Protein AF-A0A0W1FAF8-F1 (afdb_monomer_lite)

Foldseek 3Di:
DPVVVVVVVVVVCCPDCNVVVCCVVVVVVVVCVVVVVVVCDVVVDPPPPVPPDDCCVVQNPQADNVNHGLCQDLCHVNVPPSPPPDDDD

Radius of gyration: 29.33 Å; chains: 1; bounding box: 33×36×77 Å

Structure (mmCIF, N/CA/C/O backbone):
data_AF-A0A0W1FAF8-F1
#
_entry.id   AF-A0A0W1FAF8-F1
#
loop_
_atom_site.group_PDB
_atom_site.id
_atom_site.type_symbol
_atom_site.label_atom_id
_atom_site.label_alt_id
_atom_site.label_comp_id
_atom_site.label_asym_id
_atom_site.label_entity_id
_atom_site.label_seq_id
_atom_site.pdbx_PDB_ins_code
_atom_site.Cartn_x
_atom_site.Cartn_y
_atom_site.Cartn_z
_atom_site.occupancy
_atom_site.B_iso_or_equiv
_atom_site.auth_seq_id
_atom_site.auth_comp_id
_atom_site.auth_asym_id
_atom_site.auth_atom_id
_atom_site.pdbx_PDB_model_num
ATOM 1 N N . MET A 1 1 ? -15.327 26.602 33.115 1.00 45.84 1 MET A N 1
ATOM 2 C CA . MET A 1 1 ? -15.626 25.260 33.663 1.00 45.84 1 MET A CA 1
ATOM 3 C C . MET A 1 1 ? -16.659 24.600 32.756 1.00 45.84 1 MET A C 1
ATOM 5 O O . MET A 1 1 ? -17.833 24.884 32.894 1.00 45.84 1 MET A O 1
ATOM 9 N N . ALA A 1 2 ? -16.220 23.833 31.759 1.00 52.50 2 ALA A N 1
ATOM 10 C CA . ALA A 1 2 ? -17.100 23.106 30.823 1.00 52.50 2 ALA A CA 1
ATOM 11 C C . ALA A 1 2 ? -16.453 21.787 30.358 1.00 52.50 2 ALA A C 1
ATOM 13 O O . ALA A 1 2 ? -17.144 20.822 30.067 1.00 52.50 2 ALA A O 1
ATOM 14 N N . LEU A 1 3 ? -15.115 21.718 30.387 1.00 52.81 3 LEU A N 1
ATOM 15 C CA . LEU A 1 3 ? -14.357 20.478 30.199 1.00 52.81 3 LEU A CA 1
ATOM 16 C C . LEU A 1 3 ? -14.520 19.485 31.363 1.00 52.81 3 LEU A C 1
ATOM 18 O O . LEU A 1 3 ? -14.592 18.288 31.128 1.00 52.81 3 LEU A O 1
ATOM 22 N N . SER A 1 4 ? -14.633 19.964 32.608 1.00 50.94 4 SER A N 1
ATOM 23 C CA . SER A 1 4 ? -14.688 19.091 33.797 1.00 50.94 4 SER A CA 1
ATOM 24 C C . SER A 1 4 ? -15.954 18.220 33.868 1.00 50.94 4 SER A C 1
ATOM 26 O O . SER A 1 4 ? -15.914 17.125 34.410 1.00 50.94 4 SER A O 1
ATOM 28 N N . SER A 1 5 ? -17.071 18.656 33.276 1.00 54.75 5 SER A N 1
ATOM 29 C CA . SER A 1 5 ? -18.319 17.879 33.242 1.00 54.75 5 SER A CA 1
ATOM 30 C C . SER A 1 5 ? -18.379 16.848 32.109 1.00 54.75 5 SER A C 1
ATOM 32 O O . SER A 1 5 ? -19.191 15.932 32.180 1.00 54.75 5 SER A O 1
ATOM 34 N N . GLN A 1 6 ? -17.530 16.962 31.080 1.00 55.78 6 GLN A N 1
ATOM 35 C CA . GLN A 1 6 ? -17.452 15.979 29.988 1.00 55.78 6 GLN A CA 1
ATOM 36 C C . GLN A 1 6 ? -16.544 14.789 30.326 1.00 55.78 6 GLN A C 1
ATOM 38 O O . GLN A 1 6 ? -16.787 13.684 29.854 1.00 55.78 6 GLN A O 1
ATOM 43 N N . VAL A 1 7 ? -15.531 14.994 31.172 1.00 59.88 7 VAL A N 1
ATOM 44 C CA . VAL A 1 7 ? -14.588 13.950 31.608 1.00 59.88 7 VAL A CA 1
ATOM 45 C C . VAL A 1 7 ? -15.259 12.766 32.331 1.00 59.88 7 VAL A C 1
ATOM 47 O O . VAL A 1 7 ? -14.958 11.639 31.945 1.00 59.88 7 VAL A O 1
ATOM 50 N N . PRO A 1 8 ? -16.175 12.945 33.309 1.00 58.88 8 PRO A N 1
ATOM 51 C CA . PRO A 1 8 ? -16.828 11.807 33.964 1.00 58.88 8 PRO A CA 1
ATOM 52 C C . PRO A 1 8 ? -17.743 11.032 33.006 1.00 58.88 8 PRO A C 1
ATOM 54 O O . PRO A 1 8 ? -17.784 9.811 33.056 1.00 58.88 8 PRO A O 1
ATOM 57 N N . LEU A 1 9 ? -18.394 11.720 32.061 1.00 61.00 9 LEU A N 1
ATOM 58 C CA . LEU A 1 9 ? -19.253 11.081 31.062 1.00 61.00 9 LEU A CA 1
ATOM 59 C C . LEU A 1 9 ? -18.443 10.246 30.060 1.00 61.00 9 LEU A C 1
ATOM 61 O O . LEU A 1 9 ? -18.869 9.166 29.671 1.00 61.00 9 LEU A O 1
ATOM 65 N N . ILE A 1 10 ? -17.260 10.718 29.662 1.00 63.91 10 ILE A N 1
ATOM 66 C CA . ILE A 1 10 ? -16.342 9.959 28.803 1.00 63.91 10 ILE A CA 1
ATOM 67 C C . ILE A 1 10 ? -15.773 8.750 29.555 1.00 63.91 10 ILE A C 1
ATOM 69 O O . ILE A 1 10 ? -15.694 7.673 28.973 1.00 63.91 10 ILE A O 1
ATOM 73 N N . ALA A 1 11 ? -15.407 8.909 30.829 1.00 66.69 11 ALA A N 1
ATOM 74 C CA . ALA A 1 11 ? -14.893 7.820 31.657 1.00 66.69 11 ALA A CA 1
ATOM 75 C C . ALA A 1 11 ? -15.927 6.690 31.824 1.00 66.69 11 ALA A C 1
ATOM 77 O O . ALA A 1 11 ? -15.614 5.545 31.510 1.00 66.69 11 ALA A O 1
ATOM 78 N N . ASP A 1 12 ? -17.177 7.023 32.164 1.00 65.81 12 ASP A N 1
ATOM 79 C CA . ASP A 1 12 ? -18.269 6.045 32.287 1.00 65.81 12 ASP A CA 1
ATOM 80 C C . ASP A 1 12 ? -18.596 5.355 30.946 1.00 65.81 12 ASP A C 1
ATOM 82 O O . ASP A 1 12 ? -18.916 4.165 30.902 1.00 65.81 12 ASP A O 1
ATOM 86 N N . PHE A 1 13 ? -18.484 6.078 29.822 1.00 62.91 13 PHE A N 1
ATOM 87 C CA . PHE A 1 13 ? -18.644 5.501 28.481 1.00 62.91 13 PHE A CA 1
ATOM 88 C C . PHE A 1 13 ? -17.517 4.525 28.123 1.00 62.91 13 PHE A C 1
ATOM 90 O O . PHE A 1 13 ? -17.773 3.505 27.479 1.00 62.91 13 PHE A O 1
ATOM 97 N N . TYR A 1 14 ? -16.279 4.827 28.517 1.00 61.91 14 TYR A N 1
ATOM 98 C CA . TYR A 1 14 ? -15.136 3.937 28.317 1.00 61.91 14 TYR A CA 1
ATOM 99 C C . TYR A 1 14 ? -15.207 2.689 29.210 1.00 61.91 14 TYR A C 1
ATOM 101 O O . TYR A 1 14 ? -14.758 1.629 28.772 1.00 61.91 14 TYR A O 1
ATOM 109 N N . ASP A 1 15 ? -15.815 2.786 30.396 1.00 69.88 15 ASP A N 1
ATOM 110 C CA . ASP A 1 15 ? -15.787 1.732 31.416 1.00 69.88 15 ASP A CA 1
ATOM 111 C C . ASP A 1 15 ? -16.695 0.518 31.144 1.00 69.88 15 ASP A C 1
ATOM 113 O O . ASP A 1 15 ? -16.372 -0.573 31.611 1.00 69.88 15 ASP A O 1
ATOM 117 N N . LEU A 1 16 ? -17.812 0.633 30.402 1.00 63.88 16 LEU A N 1
ATOM 118 C CA . LEU A 1 16 ? -18.847 -0.420 30.509 1.00 63.88 16 LEU A CA 1
ATOM 119 C C . LEU A 1 16 ? -19.042 -1.382 29.322 1.00 63.88 16 LEU A C 1
ATOM 121 O O . LEU A 1 16 ? -19.449 -2.516 29.539 1.00 63.88 16 LEU A O 1
ATOM 125 N N . ALA A 1 17 ? -18.774 -1.008 28.075 1.00 66.44 17 ALA A N 1
ATOM 126 C CA . ALA A 1 17 ? -18.950 -1.922 26.921 1.00 66.44 17 ALA A CA 1
ATOM 127 C C . ALA A 1 17 ? -18.486 -1.292 25.608 1.00 66.44 17 ALA A C 1
ATOM 129 O O . ALA A 1 17 ? -18.104 -1.990 24.667 1.00 66.44 17 ALA A O 1
ATOM 130 N N . LEU A 1 18 ? -18.527 0.042 25.544 1.00 73.12 18 LEU A N 1
ATOM 131 C CA . LEU A 1 18 ? -18.202 0.804 24.348 1.00 73.12 18 LEU A CA 1
ATOM 132 C C . LEU A 1 18 ? -16.753 0.583 23.914 1.00 73.12 1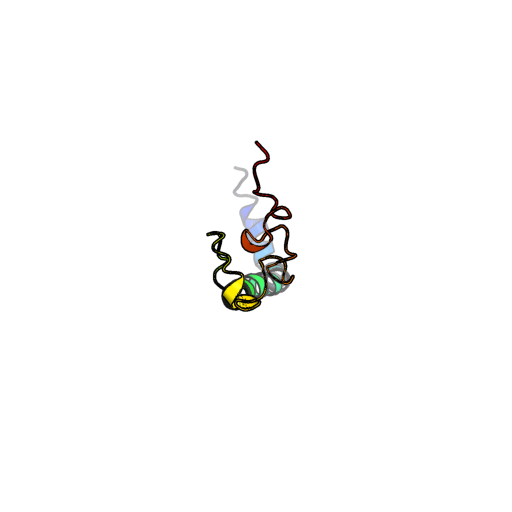8 LEU A C 1
ATOM 134 O O . LEU A 1 18 ? -16.503 0.418 22.726 1.00 73.12 18 LEU A O 1
ATOM 138 N N . ALA A 1 19 ? -15.810 0.523 24.859 1.00 71.12 19 ALA A N 1
ATOM 139 C CA . ALA A 1 19 ? -14.410 0.235 24.554 1.00 71.12 19 ALA A CA 1
ATOM 140 C C . ALA A 1 19 ? -14.249 -1.137 23.872 1.00 71.12 19 ALA A C 1
ATOM 142 O O . ALA A 1 19 ? -13.526 -1.263 22.884 1.00 71.12 19 ALA A O 1
ATOM 143 N N . GLY A 1 20 ? -14.993 -2.148 24.335 1.00 76.88 20 GLY A N 1
ATOM 144 C CA . GLY A 1 20 ? -15.047 -3.464 23.699 1.00 76.88 20 GLY A CA 1
ATOM 145 C C . GLY A 1 20 ? -15.684 -3.420 22.307 1.00 76.88 20 GLY A C 1
ATOM 146 O O . GLY A 1 20 ? -15.125 -3.975 21.364 1.00 76.88 20 GLY A O 1
ATOM 147 N N . TYR A 1 21 ? -16.806 -2.711 22.153 1.00 80.31 21 TYR A N 1
ATOM 148 C CA . TYR A 1 21 ? -17.492 -2.537 20.867 1.00 80.31 21 TYR A CA 1
ATOM 149 C C . TYR A 1 21 ? -16.610 -1.833 19.827 1.00 80.31 21 TYR A C 1
ATOM 151 O O . TYR A 1 21 ? -16.489 -2.296 18.694 1.00 80.31 21 TYR A O 1
ATOM 159 N N . LEU A 1 22 ? -15.949 -0.746 20.224 1.00 84.25 22 LEU A N 1
ATOM 160 C CA . LEU A 1 22 ? -15.019 -0.010 19.374 1.00 84.25 22 LEU A CA 1
ATOM 161 C C . LEU A 1 22 ? -13.843 -0.894 18.966 1.00 84.25 22 LEU A C 1
ATOM 163 O O . LEU A 1 22 ? -13.471 -0.895 17.798 1.00 84.25 22 LEU A O 1
ATOM 167 N N . ASN A 1 23 ? -13.300 -1.698 19.880 1.00 83.38 23 ASN A N 1
ATOM 168 C CA . ASN A 1 23 ? -12.234 -2.623 19.524 1.00 83.38 23 ASN A CA 1
ATOM 169 C C . ASN A 1 23 ? -12.727 -3.663 18.505 1.00 83.38 23 ASN A C 1
ATOM 171 O O . ASN A 1 23 ? -12.113 -3.827 17.466 1.00 83.38 23 ASN A O 1
ATOM 175 N N . VAL A 1 24 ? -13.884 -4.296 18.709 1.00 87.12 24 VAL A N 1
ATOM 176 C CA . VAL A 1 24 ? -14.423 -5.286 17.753 1.00 87.12 24 VAL A CA 1
ATOM 177 C C . VAL A 1 24 ? -14.739 -4.672 16.384 1.00 87.12 24 VAL A C 1
ATOM 179 O O . VAL A 1 24 ? -14.573 -5.343 15.369 1.00 87.12 24 VAL A O 1
ATOM 182 N N . PHE A 1 25 ? -15.166 -3.409 16.330 1.00 88.94 25 PHE A N 1
ATOM 183 C CA . PHE A 1 25 ? -15.500 -2.741 15.072 1.00 88.94 25 PHE A CA 1
ATOM 184 C C . PHE A 1 25 ? -14.265 -2.224 14.325 1.00 88.94 25 PHE A C 1
ATOM 186 O O . PHE A 1 25 ? -14.158 -2.388 13.111 1.00 88.94 25 PHE A O 1
ATOM 193 N N . PHE A 1 26 ? -13.323 -1.603 15.037 1.00 87.12 26 PHE A N 1
ATOM 194 C CA . PHE A 1 26 ? -12.161 -0.952 14.433 1.00 87.12 26 PHE A CA 1
ATOM 195 C C . PHE A 1 26 ? -10.944 -1.868 14.319 1.00 87.12 26 PHE A C 1
ATOM 197 O O . PHE A 1 26 ? -10.133 -1.671 13.415 1.00 87.12 26 PHE A O 1
ATOM 204 N N . PHE A 1 27 ? -10.810 -2.891 15.164 1.00 88.25 27 PHE A N 1
ATOM 205 C CA . PHE A 1 27 ? -9.671 -3.810 15.121 1.00 88.25 27 PHE A CA 1
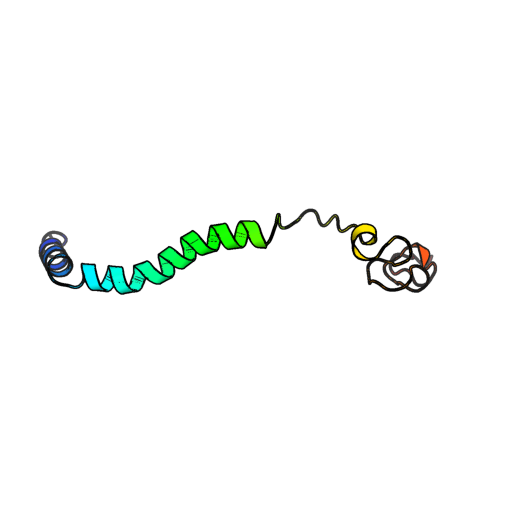ATOM 206 C C . PHE A 1 27 ? -9.600 -4.623 13.820 1.00 88.25 27 PHE A C 1
ATOM 208 O O . PHE A 1 27 ? -8.534 -4.632 13.213 1.00 88.25 27 PHE A O 1
ATOM 215 N N . PRO A 1 28 ? -10.678 -5.249 13.305 1.00 90.44 28 PRO A N 1
ATOM 216 C CA . PRO A 1 28 ? -10.597 -6.007 12.055 1.00 90.44 28 PRO A CA 1
ATOM 217 C C . PRO A 1 28 ? -10.150 -5.178 10.836 1.00 90.44 28 PRO A C 1
ATOM 219 O O . PRO A 1 28 ? -9.208 -5.602 10.163 1.00 90.44 28 PRO A O 1
ATOM 222 N N . PRO A 1 29 ? -10.738 -4.000 10.530 1.00 90.94 29 PRO A N 1
ATOM 223 C CA . PRO A 1 29 ? -10.295 -3.210 9.385 1.00 90.94 29 PRO A CA 1
ATOM 224 C C . PRO A 1 29 ? -8.891 -2.629 9.586 1.00 90.94 29 PRO A C 1
ATOM 226 O O . PRO A 1 29 ? -8.122 -2.586 8.631 1.00 90.94 29 PRO A O 1
ATOM 229 N N . THR A 1 30 ? -8.514 -2.228 10.807 1.00 88.81 30 THR A N 1
ATOM 230 C CA . THR A 1 30 ? -7.158 -1.711 11.072 1.00 88.81 30 THR A CA 1
ATOM 231 C C . THR A 1 30 ? -6.100 -2.803 10.985 1.00 88.81 30 THR A C 1
ATOM 233 O O . THR A 1 30 ? -5.065 -2.588 10.358 1.00 88.81 30 THR A O 1
ATOM 236 N N . ALA A 1 31 ? -6.370 -3.994 11.520 1.00 89.94 31 ALA A N 1
ATOM 237 C CA . ALA A 1 31 ? -5.501 -5.155 11.377 1.00 89.94 31 ALA A CA 1
ATOM 238 C C . ALA A 1 31 ? -5.323 -5.529 9.901 1.00 89.94 31 ALA A C 1
ATOM 240 O O . ALA A 1 31 ? -4.194 -5.722 9.457 1.00 89.94 31 ALA A O 1
ATOM 241 N N . LEU A 1 32 ? -6.406 -5.553 9.115 1.00 91.31 32 LEU A N 1
ATOM 242 C CA . LEU A 1 32 ? -6.330 -5.779 7.669 1.00 91.31 32 LEU A CA 1
ATOM 243 C C . LEU A 1 32 ? -5.553 -4.683 6.943 1.00 91.31 32 LEU A C 1
ATOM 245 O O . LEU A 1 32 ? -4.834 -4.988 6.001 1.00 91.31 32 LEU A O 1
ATOM 249 N N . MET A 1 33 ? -5.662 -3.425 7.363 1.00 89.19 33 MET A N 1
ATOM 250 C CA . MET A 1 33 ? -4.925 -2.325 6.746 1.00 89.19 33 MET A CA 1
ATOM 251 C C . MET A 1 33 ? -3.427 -2.424 7.046 1.00 89.19 33 MET A C 1
ATOM 253 O O . MET A 1 33 ? -2.619 -2.320 6.132 1.00 89.19 33 MET A O 1
ATOM 257 N N . VAL A 1 34 ? -3.050 -2.701 8.296 1.00 88.12 34 VAL A N 1
ATOM 258 C CA . VAL A 1 34 ? -1.647 -2.865 8.712 1.00 88.12 34 VAL A CA 1
ATOM 259 C C . VAL A 1 34 ? -1.016 -4.095 8.059 1.00 88.12 34 VAL A C 1
ATOM 261 O O . VAL A 1 34 ? 0.061 -3.997 7.473 1.00 88.12 34 VAL A O 1
ATOM 264 N N . LEU A 1 35 ? -1.691 -5.245 8.116 1.00 85.56 35 LEU A N 1
ATOM 265 C CA . LEU A 1 35 ? -1.186 -6.494 7.540 1.00 85.56 35 LEU A CA 1
ATOM 266 C C . LEU A 1 35 ? -1.236 -6.466 6.004 1.00 85.56 35 LEU A C 1
ATOM 268 O O . LEU A 1 35 ? -0.328 -6.943 5.326 1.00 85.56 35 LEU A O 1
ATOM 272 N N . GLY A 1 36 ? -2.292 -5.869 5.453 1.00 84.25 36 GLY A N 1
ATOM 273 C CA . GLY A 1 36 ? -2.516 -5.726 4.022 1.00 84.25 36 GLY A CA 1
ATOM 274 C C . GLY A 1 36 ? -1.564 -4.736 3.364 1.00 84.25 36 GLY A C 1
ATOM 275 O O . GLY A 1 36 ? -1.172 -4.980 2.232 1.00 84.25 36 GLY A O 1
ATOM 276 N N . LEU A 1 37 ? -1.136 -3.671 4.051 1.00 79.94 37 LEU A N 1
ATOM 277 C CA . LEU A 1 37 ? -0.139 -2.728 3.528 1.00 79.94 37 LEU A CA 1
ATOM 278 C C . LEU A 1 37 ? 1.199 -3.417 3.248 1.00 79.94 37 LEU A C 1
ATOM 280 O O . LEU A 1 37 ? 1.739 -3.252 2.158 1.00 79.94 37 LEU A O 1
ATOM 284 N N . GLY A 1 38 ? 1.705 -4.221 4.188 1.00 78.00 38 GLY A N 1
ATOM 285 C CA . GLY A 1 38 ? 2.952 -4.969 3.990 1.00 78.00 38 GLY A CA 1
ATOM 286 C C . GLY A 1 38 ? 2.828 -6.009 2.875 1.00 78.00 38 GLY A C 1
ATOM 287 O O . GLY A 1 38 ? 3.658 -6.061 1.971 1.00 78.00 38 GLY A O 1
ATOM 288 N N . PHE A 1 39 ? 1.732 -6.773 2.877 1.00 78.06 39 PHE A N 1
ATOM 289 C CA . PHE A 1 39 ? 1.459 -7.753 1.826 1.00 78.06 39 PHE A CA 1
ATOM 290 C C . PHE A 1 39 ? 1.288 -7.105 0.441 1.00 78.06 39 PHE A C 1
ATOM 292 O O . PHE A 1 39 ? 1.789 -7.621 -0.554 1.00 78.06 39 PHE A O 1
ATOM 299 N N . ALA A 1 40 ? 0.603 -5.964 0.354 1.00 76.00 40 ALA A N 1
ATOM 300 C CA . ALA A 1 40 ? 0.421 -5.234 -0.894 1.00 76.00 40 ALA A CA 1
ATOM 301 C C . ALA A 1 40 ? 1.746 -4.659 -1.406 1.00 76.00 40 ALA A C 1
ATOM 303 O O . ALA A 1 40 ? 2.018 -4.768 -2.597 1.00 76.00 40 ALA A O 1
ATOM 304 N N . GLN A 1 41 ? 2.590 -4.107 -0.530 1.00 72.25 41 GLN A N 1
ATOM 305 C CA . GLN A 1 41 ? 3.916 -3.609 -0.909 1.00 72.25 41 GLN A CA 1
ATOM 306 C C . GLN A 1 41 ? 4.792 -4.711 -1.516 1.00 72.25 41 GLN A C 1
ATOM 308 O O . GLN A 1 41 ? 5.415 -4.496 -2.552 1.00 72.25 41 GLN A O 1
ATOM 313 N N . GLU A 1 42 ? 4.796 -5.905 -0.924 1.00 74.69 42 GLU A N 1
ATOM 314 C CA . GLU A 1 42 ? 5.599 -7.028 -1.421 1.00 74.69 42 GLU A CA 1
ATOM 315 C C . GLU A 1 42 ? 5.037 -7.623 -2.724 1.00 74.69 42 GLU A C 1
ATOM 317 O O . GLU A 1 42 ? 5.788 -8.070 -3.589 1.00 74.69 42 GLU A O 1
ATOM 322 N N . ARG A 1 43 ? 3.710 -7.601 -2.905 1.00 73.75 43 ARG A N 1
ATOM 323 C CA . ARG A 1 43 ? 3.046 -8.181 -4.086 1.00 73.75 43 ARG A CA 1
ATOM 324 C C . ARG A 1 43 ? 2.978 -7.245 -5.286 1.00 73.75 43 ARG A C 1
ATOM 326 O O . ARG A 1 43 ? 2.947 -7.738 -6.409 1.00 73.75 43 ARG A O 1
ATOM 333 N N . ILE A 1 44 ? 2.930 -5.933 -5.068 1.00 73.12 44 ILE A N 1
ATOM 334 C CA . ILE A 1 44 ? 2.906 -4.928 -6.142 1.00 73.12 44 ILE A CA 1
ATOM 335 C C . ILE A 1 44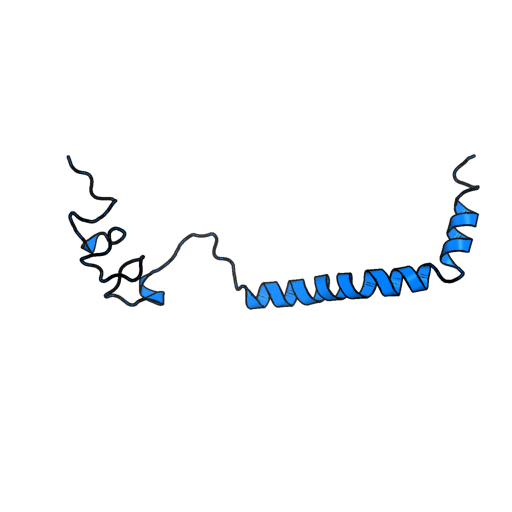 ? 4.313 -4.734 -6.736 1.00 73.12 44 ILE A C 1
ATOM 337 O O . ILE A 1 44 ? 4.436 -4.282 -7.872 1.00 73.12 44 ILE A O 1
ATOM 341 N N . GLY A 1 45 ? 5.363 -5.155 -6.018 1.00 69.31 45 GLY A N 1
ATOM 342 C CA . GLY A 1 45 ? 6.748 -4.892 -6.399 1.00 69.31 45 GLY A CA 1
ATOM 343 C C . GLY A 1 45 ? 7.078 -3.397 -6.303 1.00 69.31 45 GLY A C 1
ATOM 344 O O . GLY A 1 45 ? 6.204 -2.580 -5.991 1.00 69.31 45 GLY A O 1
ATOM 345 N N . PRO A 1 46 ? 8.339 -3.000 -6.548 1.00 66.62 46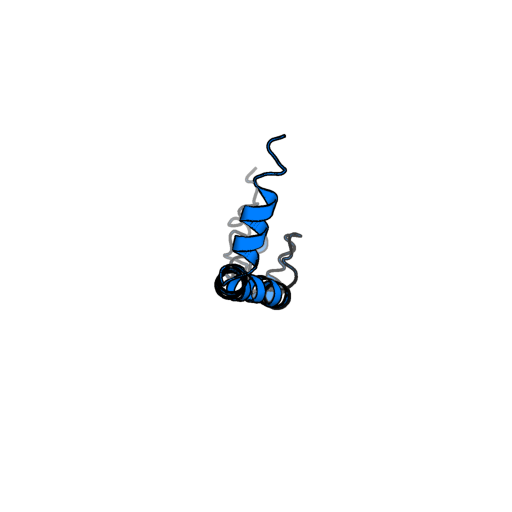 PRO A N 1
ATOM 346 C CA . PRO A 1 46 ? 8.653 -1.596 -6.731 1.00 66.62 46 PRO A CA 1
ATOM 347 C C . PRO A 1 46 ? 7.820 -1.094 -7.909 1.00 66.62 46 PRO A C 1
ATOM 349 O O . PRO A 1 46 ? 8.009 -1.532 -9.042 1.00 66.62 46 PRO A O 1
ATOM 352 N N . PHE A 1 47 ? 6.864 -0.208 -7.632 1.00 66.88 47 PHE A N 1
ATOM 353 C CA . PHE A 1 47 ? 6.169 0.495 -8.695 1.00 66.88 47 PHE A CA 1
ATOM 354 C C . PHE A 1 47 ? 7.204 1.392 -9.363 1.00 66.88 47 PHE A C 1
ATOM 356 O O . PHE A 1 47 ? 7.610 2.411 -8.796 1.00 66.88 47 PHE A O 1
ATOM 363 N N . ASP A 1 48 ? 7.690 0.956 -10.520 1.00 66.38 48 ASP A N 1
ATOM 364 C CA . ASP A 1 48 ? 8.719 1.678 -11.236 1.00 66.38 48 ASP A CA 1
ATOM 365 C C . ASP A 1 48 ? 8.114 2.917 -11.902 1.00 66.38 48 ASP A C 1
ATOM 367 O O . ASP A 1 48 ? 7.569 2.886 -13.005 1.00 66.38 48 ASP A O 1
ATOM 371 N N . TRP A 1 49 ? 8.183 4.031 -11.176 1.00 62.44 49 TRP A N 1
ATOM 372 C CA . TRP A 1 49 ? 7.823 5.352 -11.679 1.00 62.44 49 TRP A CA 1
ATOM 373 C C . TRP A 1 49 ? 8.838 5.893 -12.694 1.00 62.44 49 TRP A C 1
ATOM 375 O O . TRP A 1 49 ? 8.591 6.958 -13.259 1.00 62.44 49 TRP A O 1
ATOM 385 N N . SER A 1 50 ? 9.970 5.211 -12.923 1.00 64.50 50 SER A N 1
ATOM 386 C CA . SER A 1 50 ? 11.000 5.674 -13.858 1.00 64.50 50 SER A CA 1
ATOM 387 C C . SER A 1 50 ? 10.536 5.633 -15.315 1.00 64.50 50 SER A C 1
ATOM 389 O O . SER A 1 50 ? 11.110 6.319 -16.157 1.00 64.50 50 SER A O 1
ATOM 391 N N . GLY A 1 51 ? 9.462 4.891 -15.613 1.00 62.81 51 GLY A N 1
ATOM 392 C CA . GLY A 1 51 ? 8.967 4.735 -16.977 1.00 62.81 51 GLY A CA 1
ATOM 393 C C . GLY A 1 51 ? 9.955 4.009 -17.891 1.00 62.81 51 GLY A C 1
ATOM 394 O O . GLY A 1 51 ? 9.726 3.993 -19.102 1.00 62.81 51 GLY A O 1
ATOM 395 N N . ASP A 1 52 ? 11.015 3.411 -17.333 1.00 66.19 52 ASP A N 1
ATOM 396 C CA . ASP A 1 52 ? 12.001 2.604 -18.048 1.00 66.19 52 ASP A CA 1
ATOM 397 C C . ASP A 1 52 ? 11.396 1.227 -18.341 1.00 66.19 52 ASP A C 1
ATOM 399 O O . ASP A 1 52 ? 11.718 0.190 -17.768 1.00 66.19 52 ASP A O 1
ATOM 403 N N . TYR A 1 53 ? 10.379 1.248 -19.196 1.00 69.75 53 TYR A N 1
ATOM 404 C CA . TYR A 1 53 ? 9.759 0.052 -19.718 1.00 69.75 53 TYR A CA 1
ATOM 405 C C . TYR A 1 53 ? 10.642 -0.468 -20.844 1.00 69.75 53 TYR A C 1
ATOM 407 O O . TYR A 1 53 ? 10.624 0.105 -21.935 1.00 69.75 53 TYR A O 1
ATOM 415 N N . ASP A 1 54 ? 11.381 -1.553 -20.600 1.00 74.50 54 ASP A N 1
ATOM 416 C CA . ASP A 1 54 ? 12.033 -2.296 -21.675 1.00 74.50 54 ASP A CA 1
ATOM 417 C C . ASP A 1 54 ? 11.037 -3.305 -22.285 1.00 74.50 54 ASP A C 1
ATOM 419 O O . ASP A 1 54 ? 10.771 -4.372 -21.715 1.00 74.50 54 ASP A O 1
ATOM 423 N N . PRO A 1 55 ? 10.451 -3.012 -23.459 1.00 71.12 55 PRO A N 1
ATOM 424 C CA . PRO A 1 55 ? 9.545 -3.941 -24.120 1.00 71.12 55 PRO A CA 1
ATOM 425 C C . PRO A 1 55 ? 10.219 -5.253 -24.535 1.00 71.12 55 PRO A C 1
ATOM 427 O O . PRO A 1 55 ? 9.517 -6.255 -24.719 1.00 71.12 55 PRO A O 1
ATOM 430 N N . HIS A 1 56 ? 11.550 -5.283 -24.659 1.00 72.50 56 HIS A N 1
ATOM 431 C CA . HIS A 1 56 ? 12.291 -6.483 -25.032 1.00 72.50 56 HIS A CA 1
ATOM 432 C C . HIS A 1 56 ? 12.323 -7.526 -23.914 1.00 72.50 56 HIS A C 1
ATOM 434 O O . HIS A 1 56 ? 12.297 -8.718 -24.225 1.00 72.50 56 HIS A O 1
ATOM 440 N N . GLU A 1 57 ? 12.279 -7.120 -22.641 1.00 79.19 57 GLU A N 1
ATOM 441 C CA . GLU A 1 57 ? 12.168 -8.060 -21.516 1.00 79.19 57 GLU A CA 1
ATOM 442 C C . GLU A 1 57 ? 10.823 -8.796 -21.514 1.00 79.19 57 GLU A C 1
ATOM 444 O O . GLU A 1 57 ? 10.746 -9.977 -21.171 1.00 79.19 57 GLU A O 1
ATOM 449 N N . ARG A 1 58 ? 9.748 -8.117 -21.934 1.00 77.62 58 ARG A N 1
ATOM 450 C CA . ARG A 1 58 ? 8.391 -8.673 -21.887 1.00 77.62 58 ARG A CA 1
ATOM 451 C C . ARG A 1 58 ? 8.006 -9.465 -23.131 1.00 77.62 58 ARG A C 1
ATOM 453 O O . ARG A 1 58 ? 7.323 -10.484 -23.019 1.00 77.62 58 ARG A O 1
ATOM 460 N N . PHE A 1 59 ? 8.369 -8.979 -24.316 1.00 81.56 59 PHE A N 1
ATOM 461 C CA . PHE A 1 59 ? 7.880 -9.521 -25.589 1.00 81.56 59 PHE A CA 1
ATOM 462 C C . PHE A 1 59 ? 8.974 -10.133 -26.468 1.00 81.56 59 PHE A C 1
ATOM 464 O O . PHE A 1 59 ? 8.646 -10.776 -27.470 1.00 81.56 59 PHE A O 1
ATOM 471 N N . GLY A 1 60 ? 10.242 -9.981 -26.082 1.00 83.88 60 GLY A N 1
ATOM 472 C CA . GLY A 1 60 ? 11.398 -10.420 -26.850 1.00 83.88 60 GLY A CA 1
ATOM 473 C C . GLY A 1 60 ? 11.867 -9.389 -27.888 1.00 83.88 60 GLY A C 1
ATOM 474 O O . GLY A 1 60 ? 11.221 -8.366 -28.118 1.00 83.88 60 GLY A O 1
ATOM 475 N N . PRO A 1 61 ? 13.007 -9.650 -28.549 1.00 84.75 61 PRO A N 1
ATOM 476 C CA . PRO A 1 61 ? 13.654 -8.684 -29.440 1.00 84.75 61 PRO A CA 1
ATOM 477 C C . PRO A 1 61 ? 12.912 -8.444 -30.766 1.00 84.75 61 PRO A C 1
ATOM 479 O O . PRO A 1 61 ? 13.178 -7.444 -31.433 1.00 84.75 61 PRO A O 1
ATOM 482 N N . GLU A 1 62 ? 12.010 -9.350 -31.158 1.00 86.81 62 GLU A N 1
ATOM 483 C CA . GLU A 1 62 ? 11.283 -9.327 -32.441 1.00 86.81 62 GLU A CA 1
ATOM 484 C C . GLU A 1 62 ? 9.955 -8.551 -32.395 1.00 86.81 62 GLU A C 1
ATOM 486 O O . GLU A 1 62 ? 9.318 -8.323 -33.431 1.00 86.81 62 GLU A O 1
ATOM 491 N N . ARG A 1 63 ? 9.517 -8.161 -31.195 1.00 88.12 63 ARG A N 1
ATOM 492 C CA . ARG A 1 63 ? 8.268 -7.435 -30.967 1.00 88.12 63 ARG A CA 1
ATOM 493 C C . ARG A 1 63 ? 8.552 -6.038 -30.434 1.00 88.12 63 ARG A C 1
ATOM 495 O O . ARG A 1 63 ? 9.446 -5.845 -29.614 1.00 88.12 63 ARG A O 1
ATOM 502 N N . GLY A 1 64 ? 7.777 -5.081 -30.925 1.00 86.62 64 GLY A N 1
ATOM 503 C CA . GLY A 1 64 ? 7.821 -3.696 -30.494 1.00 86.62 64 GLY A CA 1
ATOM 504 C C . GLY A 1 64 ? 7.058 -3.463 -29.182 1.00 86.62 64 GLY A C 1
ATOM 505 O O . GLY A 1 64 ? 6.489 -4.398 -28.603 1.00 86.62 64 GLY A O 1
ATOM 506 N N . PRO A 1 65 ? 7.017 -2.209 -28.702 1.00 87.06 65 PRO A N 1
ATOM 507 C CA . PRO A 1 65 ? 6.416 -1.849 -27.418 1.00 87.06 65 PRO A CA 1
ATOM 508 C C . PRO A 1 65 ? 4.947 -2.245 -27.240 1.00 87.06 65 PRO A C 1
ATOM 510 O O . PRO A 1 65 ? 4.517 -2.522 -26.120 1.00 87.06 65 PRO A O 1
ATOM 513 N N . SER A 1 66 ? 4.178 -2.301 -28.327 1.00 85.62 66 SER A N 1
ATOM 514 C CA . SER A 1 66 ? 2.767 -2.706 -28.309 1.00 85.62 66 SER A CA 1
ATOM 515 C C . SER A 1 66 ? 2.562 -4.228 -28.284 1.00 85.62 66 SER A C 1
ATOM 517 O O . SER A 1 66 ? 1.429 -4.695 -28.169 1.00 85.62 66 SER A O 1
ATOM 519 N N . GLY A 1 67 ? 3.637 -5.013 -28.416 1.00 86.12 67 GLY A N 1
ATOM 520 C CA . GLY A 1 67 ? 3.593 -6.465 -28.602 1.00 86.12 67 GLY A CA 1
ATOM 521 C C . GLY A 1 67 ? 3.355 -6.903 -30.053 1.00 86.12 67 GLY A C 1
ATOM 522 O O . GLY A 1 67 ? 3.331 -8.104 -30.336 1.00 86.12 67 GLY A O 1
ATOM 523 N N . LEU A 1 68 ? 3.203 -5.959 -30.986 1.00 90.38 68 LEU A N 1
ATOM 524 C CA . LEU A 1 68 ? 3.185 -6.235 -32.421 1.00 90.38 68 LEU A CA 1
ATOM 525 C C . LEU A 1 68 ? 4.602 -6.542 -32.937 1.00 90.38 68 LEU A C 1
ATOM 527 O O . LEU A 1 68 ? 5.583 -6.139 -32.313 1.00 90.38 68 LEU A O 1
ATOM 531 N N . PRO A 1 69 ? 4.754 -7.238 -34.077 1.00 90.94 69 PRO A N 1
ATOM 532 C CA . PRO A 1 69 ? 6.057 -7.364 -34.728 1.00 90.94 69 PRO A CA 1
ATOM 533 C C . PRO A 1 69 ? 6.687 -5.987 -34.998 1.00 90.94 69 PRO A C 1
ATOM 535 O O . PRO A 1 69 ? 5.993 -5.089 -35.478 1.00 90.94 69 PRO A O 1
ATOM 538 N N . CYS A 1 70 ? 7.995 -5.828 -34.749 1.00 89.50 70 CYS A N 1
ATOM 539 C CA . CYS A 1 70 ? 8.705 -4.535 -34.829 1.00 89.50 70 CYS A CA 1
ATOM 540 C C . CYS A 1 70 ? 8.459 -3.751 -36.132 1.00 89.50 70 CYS A C 1
ATOM 542 O O . CYS A 1 70 ? 8.447 -2.526 -36.134 1.00 89.50 70 CYS A O 1
ATOM 544 N N . TYR A 1 71 ? 8.267 -4.445 -37.257 1.00 89.56 71 TYR A N 1
ATOM 545 C CA . TYR A 1 71 ? 8.095 -3.826 -38.574 1.00 89.56 71 TYR A CA 1
ATOM 546 C C . TYR A 1 71 ? 6.677 -3.278 -38.831 1.00 89.56 71 TYR A C 1
ATOM 548 O O . TYR A 1 71 ? 6.488 -2.533 -39.790 1.00 89.56 71 TYR A O 1
ATOM 556 N N . VAL A 1 72 ? 5.686 -3.618 -37.995 1.00 91.81 72 VAL A N 1
ATOM 557 C CA . VAL A 1 72 ? 4.305 -3.090 -38.066 1.00 91.81 72 VAL A CA 1
ATOM 558 C C . VAL A 1 72 ? 3.860 -2.381 -36.788 1.00 91.81 72 VAL A C 1
ATOM 560 O O . VAL A 1 72 ? 2.691 -2.022 -36.673 1.00 91.81 72 VAL A O 1
ATOM 563 N N . ASP A 1 73 ? 4.751 -2.192 -35.819 1.00 91.19 73 ASP A N 1
ATOM 564 C CA . ASP A 1 73 ? 4.422 -1.507 -34.573 1.00 91.19 73 ASP A CA 1
ATOM 565 C C . ASP A 1 73 ? 4.621 0.014 -34.720 1.00 91.19 73 ASP A C 1
ATOM 567 O O . ASP A 1 73 ? 5.762 0.458 -34.844 1.00 91.19 73 ASP A O 1
ATOM 571 N N . PRO A 1 74 ? 3.563 0.846 -34.644 1.00 90.44 74 PRO A N 1
ATOM 572 C CA . PRO A 1 74 ? 3.695 2.302 -34.726 1.00 90.44 74 PRO A CA 1
ATOM 573 C C . PRO A 1 74 ? 4.534 2.921 -33.599 1.00 90.44 74 PRO A C 1
ATOM 575 O O . PRO A 1 74 ? 4.972 4.066 -33.716 1.00 90.44 74 PRO A O 1
ATOM 578 N N . LEU A 1 75 ? 4.742 2.202 -32.494 1.00 89.62 75 LEU A N 1
ATOM 579 C CA . LEU A 1 75 ? 5.572 2.635 -31.372 1.00 89.62 75 LEU A CA 1
ATOM 580 C C . LEU A 1 75 ? 7.045 2.242 -31.545 1.00 89.62 75 LEU A C 1
ATOM 582 O O . LEU A 1 75 ? 7.894 2.778 -30.835 1.00 89.62 75 LEU A O 1
ATOM 586 N N . ASP A 1 76 ? 7.368 1.360 -32.494 1.00 89.00 76 ASP A N 1
ATOM 587 C CA . ASP A 1 76 ? 8.735 0.910 -32.753 1.00 89.00 76 ASP A CA 1
ATOM 588 C C . ASP A 1 76 ? 9.378 1.728 -33.892 1.00 89.00 76 ASP A C 1
ATOM 590 O O . ASP A 1 76 ? 8.844 1.748 -35.006 1.00 89.00 76 ASP A O 1
ATOM 594 N N . PRO A 1 77 ? 10.540 2.376 -33.676 1.00 87.56 77 PRO A N 1
ATOM 595 C CA . PRO A 1 77 ? 11.289 3.065 -34.731 1.00 87.56 77 PRO A CA 1
ATOM 596 C C . PRO A 1 77 ? 11.658 2.177 -35.930 1.00 87.56 77 PRO A C 1
ATOM 598 O O . PRO A 1 77 ? 11.834 2.674 -37.044 1.00 87.56 77 PRO A O 1
ATOM 601 N N . ARG A 1 78 ? 11.760 0.857 -35.732 1.00 87.88 78 ARG A N 1
ATOM 602 C CA . ARG A 1 78 ? 12.059 -0.136 -36.778 1.00 87.88 78 ARG A CA 1
ATOM 603 C C . ARG A 1 78 ? 10.903 -0.322 -37.766 1.00 87.88 78 ARG A C 1
ATOM 605 O O . ARG A 1 78 ? 11.127 -0.8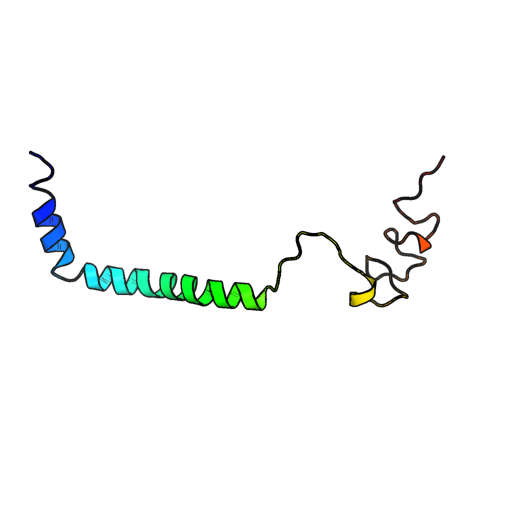66 -38.845 1.00 87.88 78 ARG A O 1
ATOM 612 N N . SER A 1 79 ? 9.700 0.160 -37.443 1.00 89.19 79 SER A N 1
ATOM 613 C CA . SER A 1 79 ? 8.542 0.167 -38.350 1.00 89.19 79 SER A CA 1
ATOM 614 C C . SER A 1 79 ? 8.628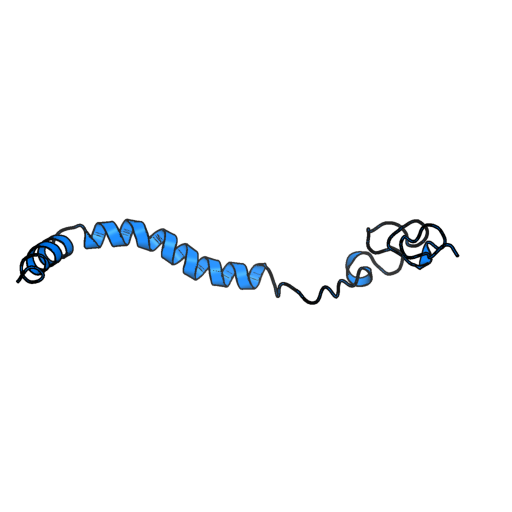 1.235 -39.451 1.00 89.19 79 SER A C 1
ATOM 616 O O . SER A 1 79 ? 7.792 1.280 -40.357 1.00 89.19 79 SER A O 1
ATOM 618 N N . GLY A 1 80 ? 9.652 2.097 -39.409 1.00 88.19 80 GLY A N 1
ATOM 619 C CA . GLY A 1 80 ? 9.951 3.067 -40.457 1.00 88.19 80 GLY A CA 1
ATOM 620 C C . GLY A 1 80 ? 8.850 4.125 -40.604 1.00 88.19 80 GLY A C 1
ATOM 621 O O . GLY A 1 80 ? 8.620 4.884 -39.665 1.00 88.19 80 GLY A O 1
ATOM 622 N N . PRO A 1 81 ? 8.169 4.233 -41.763 1.00 88.62 81 PRO A N 1
ATOM 623 C CA . PRO A 1 81 ? 7.162 5.273 -41.996 1.00 88.62 81 PRO A CA 1
ATOM 624 C C . PRO A 1 81 ? 5.890 5.114 -41.150 1.00 88.62 81 PRO A C 1
ATOM 626 O O . PRO A 1 81 ? 5.100 6.055 -41.075 1.00 88.62 81 PRO A O 1
ATOM 629 N N . LEU A 1 82 ? 5.670 3.938 -40.552 1.00 90.44 82 LEU A N 1
ATOM 630 C CA . LEU A 1 82 ? 4.564 3.694 -39.626 1.00 90.44 82 LEU A CA 1
ATOM 631 C C . LEU A 1 82 ? 4.850 4.246 -38.220 1.00 90.44 82 LEU A C 1
ATOM 633 O O . LEU A 1 82 ? 3.918 4.443 -37.441 1.00 90.44 82 LEU A O 1
ATOM 637 N N . TRP A 1 83 ? 6.118 4.520 -37.903 1.00 91.19 83 TRP A N 1
ATOM 638 C CA . TRP A 1 83 ? 6.521 4.982 -36.584 1.00 91.19 83 TRP A CA 1
ATOM 639 C C . TRP A 1 83 ? 5.945 6.368 -36.282 1.00 91.19 83 TRP A C 1
ATOM 641 O O . TRP A 1 83 ? 6.158 7.324 -37.027 1.00 91.19 83 TRP A O 1
ATOM 651 N N . ILE A 1 84 ? 5.258 6.509 -35.147 1.00 88.31 84 ILE A N 1
ATOM 652 C CA . ILE A 1 84 ? 4.582 7.753 -34.753 1.00 88.31 84 ILE A CA 1
ATOM 653 C C . ILE A 1 84 ? 5.561 8.909 -34.495 1.00 88.31 84 ILE A C 1
ATOM 655 O O . ILE A 1 84 ? 5.197 10.075 -34.624 1.00 88.31 84 ILE A O 1
ATOM 659 N N . GLY A 1 85 ? 6.819 8.594 -34.172 1.00 85.19 85 GLY A N 1
ATOM 660 C CA . GLY A 1 85 ? 7.898 9.574 -34.032 1.00 85.19 85 GLY A CA 1
ATOM 661 C C . GLY A 1 85 ? 8.505 10.036 -35.361 1.00 85.19 85 GLY A C 1
ATOM 662 O O . GLY A 1 85 ? 9.381 10.905 -35.362 1.00 85.19 85 GLY A O 1
ATOM 663 N N . HIS A 1 86 ? 8.062 9.487 -36.498 1.00 82.75 86 HIS A N 1
ATOM 664 C CA . HIS A 1 86 ? 8.573 9.854 -37.811 1.00 82.75 86 HIS A CA 1
ATOM 665 C C . HIS A 1 86 ? 8.142 11.282 -38.181 1.00 82.75 86 HIS A C 1
ATOM 667 O O . HIS A 1 86 ? 6.983 11.552 -38.501 1.00 82.75 86 HIS A O 1
ATOM 673 N N . LYS A 1 87 ? 9.094 12.220 -38.167 1.00 78.81 87 LYS A N 1
ATOM 674 C CA . LYS A 1 87 ? 8.867 13.592 -38.631 1.00 78.81 87 LYS A CA 1
ATOM 675 C C . LYS A 1 87 ? 8.869 13.612 -40.160 1.00 78.81 87 LYS A C 1
ATOM 677 O O . LYS A 1 87 ? 9.932 13.539 -40.769 1.00 78.81 87 LYS A O 1
ATOM 682 N N . ARG A 1 88 ? 7.687 13.722 -40.779 1.00 68.44 88 ARG A N 1
ATOM 683 C CA . ARG A 1 88 ? 7.582 14.088 -42.200 1.00 68.44 88 ARG A CA 1
ATOM 684 C C . ARG A 1 88 ? 8.051 15.533 -42.345 1.00 68.44 88 ARG A C 1
ATOM 686 O O . ARG A 1 88 ? 7.446 16.419 -41.744 1.00 68.44 88 ARG A O 1
ATOM 693 N N . HIS A 1 89 ? 9.136 15.733 -43.079 1.00 60.75 89 HIS A N 1
ATOM 694 C CA . HIS A 1 89 ? 9.689 17.045 -43.387 1.00 60.75 89 HIS A CA 1
ATOM 695 C C . HIS A 1 89 ? 9.452 17.396 -44.853 1.00 60.75 89 HIS A C 1
ATOM 697 O O . HIS A 1 89 ? 9.396 16.449 -45.671 1.00 60.75 89 HIS A O 1
#

Sequence (89 aa):
MALSSQVPLIADFYDLALAGYLNVFFFPPTALMVLGLGFAQERIGPFDWSGDYDPHERFGPERGPSGLPCYVDPLDPRSGPLWIGHKRH

pLDDT: mean 77.29, std 12.02, range [45.84, 91.81]

Secondary structure (DSSP, 8-state):
--STTHHHHHHHHHHHTHHHHHHHHHHHHHHHHHHHHHHHHHHH----TT----HHHHH-TTB-TTSSBTTT-TT-GGGGGG-TT----